Protein AF-A0A9P6RWP2-F1 (afdb_monomer_lite)

Secondary structure (DSSP, 8-state):
---PPTT---EEEE--SS--EE-HHHHHHHTGGGTTT--EEEE-SEE-HHHHHHHHHH-TT--EEEEEEEE--TTTTS--S-TT--EEEEEEEE-PPPPPSSSS---HHHHHHHHHHHHHHHHHHHHT-TT--EEEEEEEE-

Sequence (142 aa):
METLPENQVRTITYYSDSDCYLDEVLAGRTLLRHSRTLRRISLGFTVSSATQRMILGSYEVLKEYSSRSPINLNDAASPWASSKMTTLDLKVSISLSAPPTLATQYIPSADKSLIFSQLEIFYRQIGRQANMLRLYLFVHQE

Radius of gyration: 16.86 Å; chains: 1; bounding box: 53×29×46 Å

Foldseek 3Di:
DPQDDFQPDQEDADADPDQDEDDQVNCCVRPLSNLARHAEYAENHHYDLVNLQCSAQRRQNHAYYADPYAHELLPLPGQRHHLNHAEDHHEHEQEQDDPPPDDDDDDVVPSVVVVVVSVVSNCVRVVVNPRHNYDHYHYDYD

Structure (mmCIF, N/CA/C/O backbone):
data_AF-A0A9P6RWP2-F1
#
_entry.id   AF-A0A9P6RWP2-F1
#
loop_
_atom_site.group_PDB
_atom_site.id
_atom_site.type_symbol
_atom_site.label_atom_id
_atom_site.label_alt_id
_atom_site.label_comp_id
_atom_site.label_asym_id
_atom_site.label_entity_id
_atom_site.label_seq_id
_atom_site.pdbx_PDB_ins_code
_atom_site.Cartn_x
_atom_site.Cartn_y
_atom_site.Cartn_z
_atom_site.occupancy
_atom_site.B_iso_or_equiv
_atom_site.auth_seq_id
_atom_site.auth_comp_id
_atom_site.auth_asym_id
_atom_site.auth_atom_id
_atom_site.pdbx_PDB_model_num
ATOM 1 N N . MET A 1 1 ? -24.466 -4.078 -4.991 1.00 43.03 1 MET A N 1
ATOM 2 C CA . MET A 1 1 ? -23.605 -3.825 -3.818 1.00 43.03 1 MET A CA 1
ATOM 3 C C . MET A 1 1 ? -24.202 -2.649 -3.070 1.00 43.03 1 MET A C 1
ATOM 5 O O . MET A 1 1 ? -24.142 -1.543 -3.591 1.00 43.03 1 MET A O 1
ATOM 9 N N . GLU A 1 2 ? -24.840 -2.877 -1.921 1.00 44.16 2 GLU A N 1
ATOM 10 C CA . GLU A 1 2 ? -25.213 -1.768 -1.036 1.00 44.16 2 GLU A CA 1
ATOM 11 C C . GLU A 1 2 ? -23.937 -1.044 -0.605 1.00 44.16 2 GLU A C 1
ATOM 13 O O . GLU A 1 2 ? -22.977 -1.652 -0.126 1.00 44.16 2 GLU A O 1
ATOM 18 N N . THR A 1 3 ? -23.885 0.260 -0.854 1.00 60.19 3 THR A N 1
ATOM 19 C CA . THR A 1 3 ? -22.756 1.100 -0.473 1.00 60.19 3 THR A CA 1
ATOM 20 C C . THR A 1 3 ? -22.684 1.178 1.043 1.00 60.19 3 THR A C 1
ATOM 22 O O . THR A 1 3 ? -23.528 1.816 1.666 1.00 60.19 3 THR A O 1
ATOM 25 N N . LEU A 1 4 ? -21.651 0.566 1.630 1.00 63.81 4 LEU A N 1
ATOM 26 C CA . LEU A 1 4 ? -21.370 0.673 3.063 1.00 63.81 4 LEU A CA 1
ATOM 27 C C . LEU A 1 4 ? -21.358 2.149 3.507 1.00 63.81 4 LEU A C 1
ATOM 29 O O . LEU A 1 4 ? -20.864 2.987 2.739 1.00 63.81 4 LEU A O 1
ATOM 33 N N . PRO A 1 5 ? -21.844 2.471 4.719 1.00 73.31 5 PRO A N 1
ATOM 34 C CA . PRO A 1 5 ? -21.805 3.828 5.250 1.00 73.31 5 PRO A CA 1
ATOM 35 C C . PRO A 1 5 ? -20.375 4.372 5.290 1.00 73.31 5 PRO A C 1
ATOM 37 O O . PRO A 1 5 ? -19.424 3.643 5.595 1.00 73.31 5 PRO A O 1
ATOM 40 N N . GLU A 1 6 ? -20.215 5.658 4.981 1.00 81.00 6 GLU A N 1
ATOM 41 C CA . 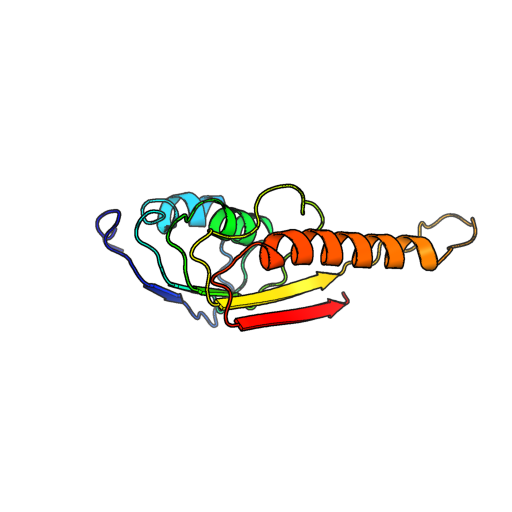GLU A 1 6 ? -18.912 6.326 4.987 1.00 81.00 6 GLU A CA 1
ATOM 42 C C . GLU A 1 6 ? -18.193 6.163 6.327 1.00 81.00 6 GLU A C 1
ATOM 44 O O . GLU A 1 6 ? -18.810 6.064 7.386 1.00 81.00 6 GLU A O 1
ATOM 49 N N . ASN A 1 7 ? -16.860 6.137 6.280 1.00 80.56 7 ASN A N 1
ATOM 50 C CA . ASN A 1 7 ? -16.017 6.071 7.476 1.00 80.56 7 ASN A CA 1
ATOM 51 C C . ASN A 1 7 ? -16.309 4.921 8.473 1.00 80.56 7 ASN A C 1
ATOM 53 O O . ASN A 1 7 ? -15.930 4.997 9.638 1.00 80.56 7 ASN A O 1
ATOM 57 N N . GLN A 1 8 ? -16.959 3.832 8.056 1.00 81.56 8 GLN A N 1
ATOM 58 C CA . GLN A 1 8 ? -17.101 2.648 8.918 1.00 81.56 8 GLN A CA 1
ATOM 59 C C . GLN A 1 8 ? -16.079 1.552 8.618 1.00 81.56 8 GLN A C 1
ATOM 61 O O . GLN A 1 8 ? -15.786 0.710 9.470 1.00 81.56 8 GLN A O 1
ATOM 66 N N . VAL A 1 9 ? -15.486 1.580 7.426 1.00 83.50 9 VAL A N 1
ATOM 67 C CA . VAL A 1 9 ? -14.535 0.561 6.994 1.00 83.50 9 VAL A CA 1
ATOM 68 C C . VAL A 1 9 ? -13.159 0.850 7.584 1.00 83.50 9 VAL A C 1
ATOM 70 O O . VAL A 1 9 ? -12.539 1.871 7.303 1.00 83.50 9 VAL A O 1
ATOM 73 N N . ARG A 1 10 ? -12.664 -0.079 8.407 1.00 87.25 10 ARG A N 1
ATOM 74 C CA . ARG A 1 10 ? -11.331 0.011 9.031 1.00 87.25 10 ARG A CA 1
ATOM 75 C C . ARG A 1 10 ? -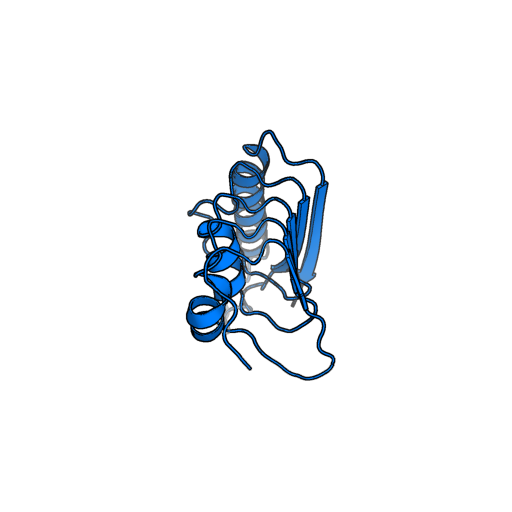10.282 -0.856 8.354 1.00 87.25 10 ARG A C 1
ATOM 77 O O . ARG A 1 10 ? -9.090 -0.559 8.449 1.00 87.25 10 ARG A O 1
ATOM 84 N N . THR A 1 11 ? -10.721 -1.914 7.687 1.00 89.69 11 THR A N 1
ATOM 85 C CA . THR A 1 11 ? -9.852 -2.898 7.056 1.00 89.69 11 THR A CA 1
ATOM 86 C C . THR A 1 11 ? -10.431 -3.284 5.713 1.00 89.69 11 THR A C 1
ATOM 88 O O . THR A 1 11 ? -11.615 -3.598 5.624 1.00 89.69 11 THR A O 1
ATOM 91 N N . ILE A 1 12 ? -9.583 -3.268 4.691 1.00 88.12 12 ILE A N 1
ATOM 92 C CA . ILE A 1 12 ? -9.883 -3.831 3.381 1.00 88.12 12 ILE A CA 1
ATOM 93 C C . ILE A 1 12 ? -8.810 -4.852 3.066 1.00 88.12 12 ILE A C 1
ATOM 95 O O . ILE A 1 12 ? -7.615 -4.562 3.090 1.00 88.12 12 ILE A O 1
ATOM 99 N N . THR A 1 13 ? -9.269 -6.051 2.763 1.00 87.31 13 THR A N 1
ATOM 100 C CA . THR A 1 13 ? -8.442 -7.141 2.282 1.00 87.31 13 THR A CA 1
ATOM 101 C C . THR A 1 13 ? -9.173 -7.702 1.085 1.00 87.31 13 THR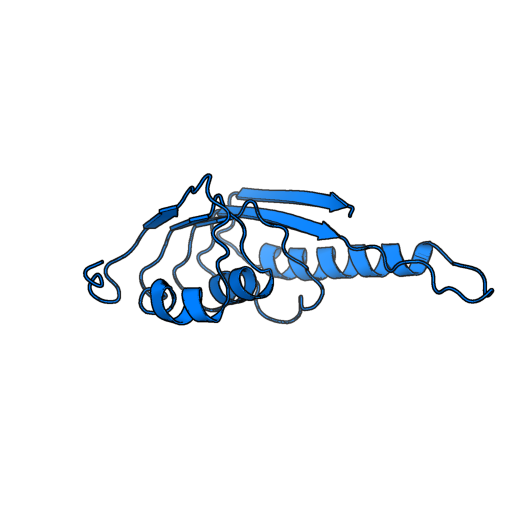 A C 1
ATOM 103 O O . THR A 1 13 ? -10.282 -8.213 1.231 1.00 87.31 13 THR A O 1
ATOM 106 N N . TYR A 1 14 ? -8.600 -7.529 -0.098 1.00 81.38 14 TYR A N 1
ATOM 107 C CA . TYR A 1 14 ? -9.240 -7.962 -1.328 1.00 81.38 14 TYR A CA 1
ATOM 108 C C . TYR A 1 14 ? -8.248 -8.741 -2.178 1.00 81.38 14 TYR A C 1
ATOM 110 O O . TYR A 1 14 ? -7.202 -8.225 -2.579 1.00 81.38 14 TYR A O 1
ATOM 118 N N . TYR A 1 15 ? -8.611 -9.990 -2.442 1.00 78.25 15 TYR A N 1
ATOM 119 C CA . TYR A 1 15 ? -7.912 -10.912 -3.320 1.00 78.25 15 TYR A CA 1
ATOM 120 C C . TYR A 1 15 ? -8.901 -11.302 -4.414 1.00 78.25 15 TYR A C 1
ATOM 122 O O . TYR A 1 15 ? -10.027 -11.692 -4.115 1.00 78.25 15 TYR A O 1
ATOM 130 N N . SER A 1 16 ? -8.500 -11.137 -5.668 1.00 71.94 16 SER A N 1
ATOM 131 C CA . SER A 1 16 ? -9.285 -11.538 -6.829 1.00 71.94 16 SER A CA 1
ATOM 132 C C . SER A 1 16 ? -8.353 -12.266 -7.774 1.00 71.94 16 SER A C 1
ATOM 134 O O . SER A 1 16 ? -7.311 -11.718 -8.126 1.00 71.94 16 SER A O 1
ATOM 136 N N . ASP A 1 17 ? -8.757 -13.464 -8.182 1.00 66.12 17 ASP A N 1
ATOM 137 C CA . ASP A 1 17 ? -8.083 -14.232 -9.233 1.00 66.12 17 ASP A CA 1
ATOM 138 C C . ASP A 1 17 ? -8.513 -13.771 -10.637 1.00 66.12 17 ASP A C 1
ATOM 140 O O . ASP A 1 17 ? -7.890 -14.112 -11.635 1.00 66.12 17 ASP A O 1
ATOM 144 N N . SER A 1 18 ? -9.578 -12.970 -10.718 1.00 67.06 18 SER A N 1
ATOM 145 C CA . SER A 1 18 ? -10.001 -12.255 -11.923 1.00 67.06 18 SER A CA 1
ATOM 146 C C . SER A 1 18 ? -9.137 -11.011 -12.165 1.00 67.06 18 SER A C 1
ATOM 148 O O . SER A 1 18 ? -8.775 -10.338 -11.193 1.00 67.06 18 SER A O 1
ATOM 150 N N . ASP A 1 19 ? -8.902 -10.671 -13.444 1.00 65.25 19 ASP A N 1
ATOM 151 C CA . ASP A 1 19 ? -8.216 -9.460 -13.949 1.00 65.25 19 ASP A CA 1
ATOM 152 C C . ASP A 1 19 ? -8.989 -8.162 -13.630 1.00 65.25 19 ASP A C 1
ATOM 154 O O . ASP A 1 19 ? -9.315 -7.340 -14.487 1.00 65.25 19 ASP A O 1
ATOM 158 N N . CYS A 1 20 ? -9.342 -7.963 -12.366 1.00 69.69 20 CYS A N 1
ATOM 159 C CA . CYS A 1 20 ? -9.864 -6.703 -11.883 1.00 69.69 20 CYS A CA 1
ATOM 160 C C . CYS A 1 20 ? -8.695 -5.729 -11.749 1.00 69.69 20 CYS A C 1
ATOM 162 O O . CYS A 1 20 ? -7.718 -6.011 -11.059 1.00 69.69 20 CYS A O 1
ATOM 164 N N . TYR A 1 21 ? -8.812 -4.574 -12.396 1.00 80.81 21 TYR A N 1
ATOM 165 C CA . TYR A 1 21 ? -7.862 -3.476 -12.286 1.00 80.81 21 TYR A CA 1
ATOM 166 C C . TYR A 1 21 ? -8.477 -2.363 -11.439 1.00 80.81 21 TYR A C 1
ATOM 168 O O . TYR A 1 21 ? -9.565 -1.878 -11.752 1.00 80.81 21 TYR A O 1
ATOM 176 N N . LEU A 1 22 ? -7.800 -1.961 -10.361 1.00 81.75 22 LEU A N 1
ATOM 177 C CA . LEU A 1 22 ? -8.198 -0.779 -9.595 1.00 81.75 22 LEU A CA 1
ATOM 178 C C . LEU A 1 22 ? -7.407 0.430 -10.087 1.00 81.75 22 LEU A C 1
ATOM 180 O O . LEU A 1 22 ? -6.193 0.535 -9.877 1.00 81.75 22 LEU A O 1
ATOM 184 N N . ASP A 1 23 ? -8.137 1.337 -10.726 1.00 81.88 23 ASP A N 1
ATOM 185 C CA . ASP A 1 23 ? -7.663 2.660 -11.094 1.00 81.88 23 ASP A CA 1
ATOM 186 C C . ASP A 1 23 ? -8.014 3.712 -10.028 1.00 81.88 23 ASP A C 1
ATOM 188 O O . ASP A 1 23 ? -8.721 3.456 -9.046 1.00 81.88 23 ASP A O 1
ATOM 192 N N . GLU A 1 24 ? -7.492 4.920 -10.231 1.00 80.06 24 GLU A N 1
ATOM 193 C CA . GLU A 1 24 ? -7.627 6.026 -9.288 1.00 80.06 24 GLU A CA 1
ATOM 194 C C . GLU A 1 24 ? -9.082 6.499 -9.178 1.00 80.06 24 GLU A C 1
ATOM 196 O O . GLU A 1 24 ? -9.538 6.876 -8.099 1.00 80.06 24 GLU A O 1
ATOM 201 N N . VAL A 1 25 ? -9.847 6.415 -10.271 1.00 83.31 25 VAL A N 1
ATOM 202 C CA . VAL A 1 25 ? -11.251 6.839 -10.321 1.00 83.31 25 VAL A CA 1
ATOM 203 C C . VAL A 1 25 ? -12.121 5.901 -9.486 1.00 83.31 25 VAL A C 1
ATOM 205 O O . VAL A 1 25 ? -12.917 6.354 -8.658 1.00 83.31 25 VAL A O 1
ATOM 208 N N . LEU A 1 26 ? -11.966 4.590 -9.668 1.00 80.44 26 LEU A N 1
ATOM 209 C CA . LEU A 1 26 ? -12.661 3.554 -8.910 1.00 80.44 26 LEU A CA 1
ATOM 210 C C . LEU A 1 26 ? -12.268 3.608 -7.437 1.00 80.44 26 LEU A C 1
ATOM 212 O O . LEU A 1 26 ? -13.147 3.605 -6.568 1.00 80.44 26 LEU A O 1
ATOM 216 N N . ALA A 1 27 ? -10.972 3.720 -7.145 1.00 82.00 27 ALA A N 1
ATOM 217 C CA . ALA A 1 27 ? -10.479 3.866 -5.781 1.00 82.00 27 ALA A CA 1
ATOM 218 C C . ALA A 1 27 ? -11.001 5.151 -5.127 1.00 82.00 27 ALA A C 1
ATOM 220 O O . ALA A 1 27 ? -11.393 5.137 -3.960 1.00 82.00 27 ALA A O 1
ATOM 221 N N . GLY A 1 28 ? -11.082 6.250 -5.873 1.00 81.31 28 GLY A N 1
ATOM 222 C CA . GLY A 1 28 ? -11.597 7.512 -5.362 1.00 81.31 28 GLY A CA 1
ATOM 223 C C . GLY A 1 28 ? -13.088 7.483 -5.055 1.00 81.31 28 GLY A C 1
ATOM 224 O O . GLY A 1 28 ? -13.527 7.994 -4.027 1.00 81.31 28 GLY A O 1
ATOM 225 N N . ARG A 1 29 ? -13.881 6.798 -5.877 1.00 80.81 29 ARG A N 1
ATOM 226 C CA . ARG A 1 29 ? -15.319 6.631 -5.617 1.00 80.81 29 ARG A CA 1
ATOM 227 C C . ARG A 1 29 ? -15.610 5.716 -4.428 1.00 80.81 29 ARG A C 1
ATOM 229 O O . ARG A 1 29 ? -16.631 5.886 -3.767 1.00 80.81 29 ARG A O 1
ATOM 236 N N . THR A 1 30 ? -14.747 4.737 -4.164 1.00 79.06 30 THR A N 1
ATOM 237 C CA . THR A 1 30 ? -15.048 3.650 -3.217 1.00 79.06 30 THR A CA 1
ATOM 238 C C . THR A 1 30 ? -14.272 3.739 -1.908 1.00 79.06 30 THR A C 1
ATOM 240 O O . THR A 1 30 ? -14.862 3.580 -0.838 1.00 79.06 30 THR A O 1
ATOM 243 N N . LEU A 1 31 ? -12.969 4.011 -1.969 1.00 82.31 31 LEU A N 1
ATOM 244 C CA . LEU A 1 31 ? -12.050 3.926 -0.835 1.00 82.31 31 LEU A CA 1
ATOM 245 C C . LEU A 1 31 ? -11.837 5.283 -0.149 1.00 82.31 31 LEU A C 1
ATOM 247 O O . LEU A 1 31 ? -11.785 5.346 1.081 1.00 82.31 31 LEU A O 1
ATOM 251 N N . LEU A 1 32 ? -11.769 6.377 -0.918 1.00 84.12 32 LEU A N 1
ATOM 252 C CA . LEU A 1 32 ? -11.428 7.718 -0.405 1.00 84.12 32 LEU A CA 1
ATOM 253 C C . LEU A 1 32 ? -12.416 8.218 0.664 1.00 84.12 32 LEU A C 1
ATOM 255 O O . LEU A 1 32 ? -12.008 8.842 1.644 1.00 84.12 32 LEU A O 1
ATOM 259 N N . ARG A 1 33 ? -13.698 7.853 0.556 1.00 86.31 33 ARG A N 1
ATOM 260 C CA . ARG A 1 33 ? -14.749 8.142 1.557 1.00 86.31 33 ARG A CA 1
ATOM 261 C C . ARG A 1 33 ? -14.552 7.449 2.917 1.00 86.31 33 ARG A C 1
ATOM 263 O O . ARG A 1 33 ? -15.293 7.702 3.864 1.00 86.31 33 ARG A O 1
ATOM 270 N N . HIS A 1 34 ? -13.582 6.542 3.014 1.00 86.62 34 HIS A N 1
ATOM 271 C CA . HIS A 1 34 ? -13.198 5.853 4.247 1.00 86.62 34 HIS A CA 1
ATOM 272 C C . HIS A 1 34 ? -11.776 6.218 4.707 1.00 86.62 34 HIS A C 1
ATOM 274 O O . HIS A 1 34 ? -11.287 5.646 5.685 1.00 86.62 34 HIS A O 1
ATOM 280 N N . SER A 1 35 ? -11.119 7.180 4.047 1.00 85.06 35 SER A N 1
ATOM 281 C CA . SER A 1 35 ? -9.729 7.611 4.290 1.00 85.06 35 SER A CA 1
ATOM 282 C C . SER A 1 35 ? -9.414 7.958 5.749 1.00 85.06 35 SER A C 1
ATOM 284 O O . SER A 1 35 ? -8.306 7.710 6.224 1.00 85.06 35 SER A O 1
ATOM 286 N N . ARG A 1 36 ? -10.402 8.461 6.501 1.00 87.25 36 ARG A N 1
ATOM 287 C CA . ARG A 1 36 ? -10.260 8.823 7.925 1.00 87.25 36 ARG A CA 1
ATOM 288 C C . ARG A 1 36 ? -10.358 7.646 8.889 1.00 87.25 36 ARG A C 1
ATOM 290 O O . ARG A 1 36 ? -10.122 7.810 10.085 1.00 87.25 36 ARG A O 1
ATOM 297 N N . THR A 1 37 ? -10.729 6.468 8.400 1.00 89.44 37 THR A N 1
ATOM 298 C CA . THR A 1 37 ? -10.999 5.292 9.245 1.00 89.44 37 THR A CA 1
ATOM 299 C C . THR A 1 37 ? -10.288 4.032 8.800 1.00 89.44 37 THR A C 1
ATOM 301 O O . THR A 1 37 ? -10.059 3.154 9.635 1.00 89.44 37 THR A O 1
ATOM 304 N N . LEU A 1 38 ? -9.873 3.972 7.536 1.00 89.62 38 LEU A N 1
ATOM 305 C CA . LEU A 1 38 ? -9.102 2.876 6.980 1.00 89.62 38 LEU A CA 1
ATOM 306 C C . LEU A 1 38 ? -7.704 2.824 7.592 1.00 89.62 38 LEU A C 1
ATOM 308 O O . LEU A 1 38 ? -6.869 3.698 7.383 1.00 89.62 38 LEU A O 1
ATOM 312 N N . ARG A 1 39 ? -7.466 1.764 8.366 1.00 92.38 39 ARG A N 1
ATOM 313 C CA . ARG A 1 39 ? -6.210 1.503 9.079 1.00 92.38 39 ARG A CA 1
ATOM 314 C C . ARG A 1 39 ? -5.371 0.427 8.407 1.00 92.38 39 ARG A C 1
ATOM 316 O O . ARG A 1 39 ? -4.158 0.440 8.582 1.00 92.38 39 ARG A O 1
ATOM 323 N N . ARG A 1 40 ? -5.997 -0.494 7.674 1.00 92.69 40 ARG A N 1
ATOM 324 C CA . ARG A 1 40 ? -5.318 -1.597 6.985 1.00 92.69 40 ARG A CA 1
ATOM 325 C C . ARG A 1 40 ? -5.881 -1.779 5.584 1.00 92.69 40 ARG A C 1
ATOM 327 O O . ARG A 1 40 ? -7.097 -1.907 5.434 1.00 92.69 40 ARG A O 1
ATOM 334 N N . ILE A 1 41 ? -5.001 -1.837 4.594 1.00 91.44 41 ILE A N 1
ATOM 335 C CA . ILE A 1 41 ? -5.336 -2.134 3.201 1.00 91.44 41 ILE A CA 1
ATOM 336 C C . ILE A 1 41 ? -4.383 -3.223 2.699 1.00 91.44 41 ILE A C 1
ATOM 338 O O . ILE A 1 41 ? -3.168 -3.073 2.788 1.00 91.44 41 ILE A O 1
ATOM 342 N N . SER A 1 42 ? -4.930 -4.319 2.178 1.00 91.81 42 SER A N 1
ATOM 343 C CA . SER A 1 42 ? -4.170 -5.360 1.482 1.00 91.81 42 SER A CA 1
ATOM 344 C C . SER A 1 42 ? -4.843 -5.682 0.151 1.00 91.81 42 SER A C 1
ATOM 346 O O . SER A 1 42 ? -6.012 -6.081 0.125 1.00 91.81 42 SER A O 1
ATOM 348 N N . LEU A 1 43 ? -4.115 -5.461 -0.944 1.00 88.94 43 LEU A N 1
ATOM 349 C CA . LEU A 1 43 ? -4.601 -5.602 -2.315 1.00 88.94 43 LEU A CA 1
ATOM 350 C C . LEU A 1 43 ? -3.802 -6.698 -3.029 1.00 88.94 43 LEU A C 1
ATOM 352 O O . LEU A 1 43 ? -2.602 -6.570 -3.281 1.00 88.94 43 LEU A O 1
ATOM 356 N N . GLY A 1 44 ? -4.482 -7.799 -3.337 1.00 84.50 44 GLY A N 1
ATOM 357 C CA . GLY A 1 44 ? -3.902 -8.982 -3.972 1.00 84.50 44 GLY A CA 1
ATOM 358 C C . GLY A 1 44 ? -3.980 -9.023 -5.496 1.00 84.50 44 GLY A C 1
ATOM 359 O O . GLY A 1 44 ? -3.621 -10.043 -6.069 1.00 84.50 44 GLY A O 1
ATOM 360 N N . PHE A 1 45 ? -4.460 -7.960 -6.130 1.00 83.25 45 PHE A N 1
ATOM 361 C CA . PHE A 1 45 ? -4.765 -7.880 -7.560 1.00 83.25 45 PHE A CA 1
ATOM 362 C C . PHE A 1 45 ? -4.062 -6.665 -8.195 1.00 83.25 45 PHE A C 1
ATOM 364 O O . PHE A 1 45 ? -3.312 -5.956 -7.513 1.00 83.25 45 PHE A O 1
ATOM 371 N N . THR A 1 46 ? -4.281 -6.426 -9.491 1.00 85.88 46 THR A N 1
ATOM 372 C CA . THR A 1 46 ? -3.593 -5.363 -10.238 1.00 85.88 46 THR A CA 1
ATOM 373 C C . THR A 1 46 ? -4.091 -3.964 -9.850 1.00 85.88 46 THR A C 1
ATOM 375 O O . THR A 1 46 ? -5.267 -3.630 -10.002 1.00 85.88 46 THR A O 1
ATOM 378 N N . VAL A 1 47 ? -3.182 -3.118 -9.364 1.00 86.62 47 VAL A N 1
ATOM 379 C CA . VAL A 1 47 ? -3.442 -1.754 -8.885 1.00 86.62 47 VAL A CA 1
ATOM 380 C C . VAL A 1 47 ? -2.454 -0.800 -9.537 1.00 86.62 47 VAL A C 1
ATOM 382 O O . VAL A 1 47 ? -1.239 -1.012 -9.484 1.00 86.62 47 VAL A O 1
ATOM 385 N N . SER A 1 48 ? -2.966 0.285 -10.112 1.00 86.94 48 SER A N 1
ATOM 386 C CA . SER A 1 48 ? -2.121 1.280 -10.771 1.00 86.94 48 SER A CA 1
ATOM 387 C C . SER A 1 48 ? -1.183 1.982 -9.784 1.00 86.94 48 SER A C 1
ATOM 389 O O . SER A 1 48 ? -1.578 2.298 -8.662 1.00 86.94 48 SER A O 1
ATOM 391 N N . SER A 1 49 ? 0.043 2.306 -10.211 1.00 84.62 49 SER A N 1
ATOM 392 C CA . SER A 1 49 ? 0.998 3.075 -9.391 1.00 84.62 49 SER A CA 1
ATOM 393 C C . SER A 1 49 ? 0.393 4.393 -8.869 1.00 84.62 49 SER A C 1
ATOM 395 O O . SER A 1 49 ? 0.604 4.767 -7.717 1.00 84.62 49 SER A O 1
ATOM 397 N N . ALA A 1 50 ? -0.422 5.082 -9.680 1.00 83.69 50 ALA A N 1
ATOM 398 C CA . ALA A 1 50 ? -1.139 6.294 -9.268 1.00 83.69 50 ALA A CA 1
ATOM 399 C C . ALA A 1 50 ? -2.121 6.032 -8.112 1.00 83.69 50 ALA A C 1
ATOM 401 O O . ALA A 1 50 ? -2.110 6.750 -7.116 1.00 83.69 50 ALA A O 1
ATOM 402 N N . THR A 1 51 ? -2.893 4.947 -8.185 1.00 87.00 51 THR A N 1
ATOM 403 C CA . THR A 1 51 ? -3.835 4.556 -7.128 1.00 87.00 51 THR A CA 1
ATOM 404 C C . THR A 1 51 ? -3.123 4.233 -5.824 1.00 87.00 51 THR A C 1
ATOM 406 O O . THR A 1 51 ? -3.551 4.671 -4.756 1.00 87.00 51 THR A O 1
ATOM 409 N N . GLN A 1 52 ? -2.016 3.489 -5.897 1.00 88.44 52 GLN A N 1
ATOM 410 C CA . GLN A 1 52 ? -1.225 3.160 -4.712 1.00 88.44 52 GLN A CA 1
ATOM 411 C C . GLN A 1 52 ? -0.707 4.435 -4.034 1.00 88.44 52 GLN A C 1
ATOM 413 O O . GLN A 1 52 ? -0.832 4.582 -2.819 1.00 88.44 52 GLN A O 1
ATOM 418 N N . ARG A 1 53 ? -0.214 5.400 -4.823 1.00 83.38 53 ARG A N 1
ATOM 419 C CA . ARG A 1 53 ? 0.210 6.717 -4.322 1.00 83.38 53 ARG A CA 1
ATOM 420 C C . ARG A 1 53 ? -0.942 7.500 -3.696 1.00 83.38 53 ARG A C 1
ATOM 422 O O . ARG A 1 53 ? -0.782 8.028 -2.599 1.00 83.38 53 ARG A O 1
ATOM 429 N N . MET A 1 54 ? -2.109 7.528 -4.338 1.00 85.75 54 MET A N 1
ATOM 430 C CA . MET A 1 54 ? -3.304 8.178 -3.793 1.00 85.75 54 MET A CA 1
ATOM 431 C C . MET A 1 54 ? -3.680 7.590 -2.424 1.00 85.75 54 MET A C 1
ATOM 433 O O . MET A 1 54 ? -3.957 8.341 -1.487 1.00 85.75 54 MET A O 1
ATOM 437 N N . ILE A 1 55 ? -3.654 6.260 -2.281 1.00 87.12 55 ILE A N 1
ATOM 438 C CA . ILE A 1 55 ? -3.939 5.577 -1.010 1.00 87.12 55 ILE A CA 1
ATOM 439 C C . ILE A 1 55 ? -2.909 5.956 0.055 1.00 87.12 55 ILE A C 1
ATOM 441 O O . ILE A 1 55 ? -3.261 6.324 1.174 1.00 87.12 55 ILE A O 1
ATOM 445 N N . LEU A 1 56 ? -1.629 5.894 -0.289 1.00 85.94 56 LEU A N 1
ATOM 446 C CA . LEU A 1 56 ? -0.550 6.189 0.644 1.00 85.94 56 LEU A CA 1
ATOM 447 C C . LEU A 1 56 ? -0.531 7.658 1.103 1.00 85.94 56 LEU A C 1
ATOM 449 O O . LEU A 1 56 ? -0.203 7.928 2.261 1.00 85.94 56 LEU A O 1
ATOM 453 N N . GLY A 1 57 ? -0.920 8.588 0.226 1.00 81.56 57 GLY A N 1
ATOM 454 C CA . GLY A 1 57 ? -0.947 10.025 0.503 1.00 81.56 57 GLY A CA 1
ATOM 455 C C . GLY A 1 57 ? -2.219 10.526 1.194 1.00 81.56 57 GLY A C 1
ATOM 456 O O . GLY A 1 57 ? -2.155 11.480 1.963 1.00 81.56 57 GLY A O 1
ATOM 457 N N . SER A 1 58 ? -3.375 9.895 0.959 1.00 82.19 58 SER A N 1
ATOM 458 C CA . SER A 1 58 ? -4.673 10.454 1.395 1.00 82.19 58 SER A CA 1
ATOM 459 C C . SER A 1 58 ? -5.199 9.890 2.722 1.00 82.19 58 SER A C 1
ATOM 461 O O . SER A 1 58 ? -6.213 10.361 3.232 1.00 82.19 58 SER A O 1
ATOM 463 N N . TYR A 1 59 ? -4.574 8.848 3.278 1.00 83.62 59 TYR A N 1
ATOM 464 C CA . TYR A 1 59 ? -5.165 8.043 4.352 1.00 83.62 59 TYR A CA 1
ATOM 465 C C . TYR A 1 59 ? -4.399 8.272 5.651 1.00 83.62 59 TYR A C 1
ATOM 467 O O . TYR A 1 59 ? -3.577 7.462 6.071 1.00 83.62 59 TYR A O 1
ATOM 475 N N . GLU A 1 60 ? -4.681 9.393 6.313 1.00 81.81 60 GLU A N 1
ATOM 476 C CA . GLU A 1 60 ? -3.938 9.877 7.486 1.00 81.81 60 GLU A CA 1
ATOM 477 C C . GLU A 1 60 ? -3.884 8.892 8.663 1.00 81.81 60 GLU A C 1
ATOM 479 O O . GLU A 1 60 ? -2.993 8.981 9.508 1.00 81.81 60 GLU A O 1
ATOM 484 N N . VAL A 1 61 ? -4.820 7.944 8.750 1.00 88.44 61 VAL A N 1
ATOM 485 C CA . VAL A 1 61 ? -4.855 6.932 9.819 1.00 88.44 61 VAL A CA 1
ATOM 486 C C . VAL A 1 61 ? -4.388 5.544 9.385 1.00 88.44 61 VAL A C 1
ATOM 488 O O . VAL A 1 61 ? -4.475 4.608 10.188 1.00 88.44 61 VAL A O 1
ATOM 491 N N . LEU A 1 62 ? -3.898 5.408 8.150 1.00 90.06 62 LEU A N 1
ATOM 492 C CA . LEU A 1 62 ? -3.415 4.147 7.604 1.00 90.06 62 LEU A CA 1
ATOM 493 C C . LEU A 1 62 ? -2.176 3.683 8.372 1.00 90.06 62 LEU A C 1
ATOM 495 O O . LEU A 1 62 ? -1.194 4.410 8.508 1.00 90.06 62 LEU A O 1
ATOM 499 N N . LYS A 1 63 ? -2.253 2.465 8.903 1.00 91.81 63 LYS A N 1
ATOM 500 C CA . LYS A 1 63 ? -1.187 1.820 9.673 1.00 91.81 63 LYS A CA 1
ATOM 501 C C . LYS A 1 63 ? -0.487 0.727 8.888 1.00 91.81 63 LYS A C 1
ATOM 503 O O . LYS A 1 63 ? 0.672 0.432 9.170 1.00 91.81 63 LYS A O 1
ATOM 508 N N . GLU A 1 64 ? -1.209 0.081 7.982 1.00 92.44 64 GLU A N 1
ATOM 509 C CA . GLU A 1 64 ? -0.733 -1.090 7.264 1.00 92.44 64 GLU A CA 1
ATOM 510 C C . GLU A 1 64 ? -1.189 -1.027 5.806 1.00 92.44 64 GLU A C 1
ATOM 512 O O . GLU A 1 64 ? -2.389 -0.926 5.531 1.00 92.44 64 GLU A O 1
ATOM 517 N N . TYR A 1 65 ? -0.234 -1.109 4.885 1.00 91.19 65 TYR A N 1
ATOM 518 C CA . TYR A 1 65 ? -0.492 -1.187 3.451 1.00 91.19 65 TYR A CA 1
ATOM 519 C C . TYR A 1 65 ? 0.318 -2.323 2.827 1.00 91.19 65 TYR A C 1
ATOM 521 O O . TYR A 1 65 ? 1.522 -2.419 3.057 1.00 91.19 65 TYR A O 1
ATOM 529 N N . SER A 1 66 ? -0.345 -3.164 2.035 1.00 91.44 66 SER A N 1
ATOM 530 C CA . SER A 1 66 ? 0.285 -4.215 1.234 1.00 91.44 66 SER A CA 1
ATOM 531 C C . SER A 1 66 ? -0.330 -4.249 -0.161 1.00 91.44 66 SER A C 1
ATOM 533 O O . SER A 1 66 ? -1.557 -4.259 -0.310 1.00 91.44 66 SER A O 1
ATOM 535 N N . SER A 1 67 ? 0.519 -4.269 -1.183 1.00 88.56 67 SER A N 1
ATOM 536 C CA . SER A 1 67 ? 0.116 -4.401 -2.581 1.00 88.56 67 SER A CA 1
ATOM 537 C C . SER A 1 67 ? 1.080 -5.312 -3.322 1.00 88.56 67 SER A C 1
ATOM 539 O O . SER A 1 67 ? 2.297 -5.140 -3.255 1.00 88.56 67 SER A O 1
ATOM 541 N N . ARG A 1 68 ? 0.528 -6.257 -4.088 1.00 85.25 68 ARG A N 1
ATOM 542 C CA . ARG A 1 68 ? 1.318 -7.117 -4.985 1.00 85.25 68 ARG A CA 1
ATOM 543 C C . ARG A 1 68 ? 1.718 -6.423 -6.287 1.00 85.25 68 ARG A C 1
ATOM 545 O O . ARG A 1 68 ? 2.587 -6.920 -7.004 1.00 85.25 68 ARG A O 1
ATOM 552 N N . SER A 1 69 ? 1.080 -5.299 -6.600 1.00 87.44 69 SER A N 1
ATOM 553 C CA . SER A 1 69 ? 1.299 -4.577 -7.848 1.00 87.44 69 SER A CA 1
ATOM 554 C C . SER A 1 69 ? 2.528 -3.683 -7.774 1.00 87.44 69 SER A C 1
ATOM 556 O O . SER A 1 69 ? 2.703 -2.997 -6.763 1.00 87.44 69 SER A O 1
ATOM 558 N N . PRO A 1 70 ? 3.350 -3.633 -8.836 1.00 86.31 70 PRO A N 1
ATOM 559 C CA . PRO A 1 70 ? 4.494 -2.742 -8.870 1.00 86.31 70 PRO A CA 1
ATOM 560 C C . PRO A 1 70 ? 4.069 -1.274 -8.738 1.00 86.31 70 PRO A C 1
ATOM 562 O O . PRO A 1 70 ? 3.145 -0.812 -9.408 1.00 86.31 70 PRO A O 1
ATOM 565 N N . ILE A 1 71 ? 4.770 -0.534 -7.885 1.00 84.19 71 ILE A N 1
ATOM 566 C CA . ILE A 1 71 ? 4.700 0.921 -7.778 1.00 84.19 71 ILE A CA 1
ATOM 567 C C . ILE A 1 71 ? 5.959 1.534 -8.392 1.00 84.19 71 ILE A C 1
ATOM 569 O O . ILE A 1 71 ? 7.056 0.991 -8.258 1.00 84.19 71 ILE A O 1
ATOM 573 N N . ASN A 1 72 ? 5.791 2.664 -9.071 1.00 81.25 72 ASN A N 1
ATOM 574 C CA . ASN A 1 72 ? 6.882 3.431 -9.665 1.00 81.25 72 ASN A CA 1
ATOM 575 C C . ASN A 1 72 ? 7.213 4.633 -8.759 1.00 81.25 72 ASN A C 1
ATOM 577 O O . ASN A 1 72 ? 6.304 5.362 -8.355 1.00 81.25 72 ASN A O 1
ATOM 581 N N . LEU A 1 73 ? 8.503 4.828 -8.455 1.00 76.75 73 LEU A N 1
ATOM 582 C CA . LEU A 1 73 ? 9.025 5.867 -7.555 1.00 76.75 73 LEU A CA 1
ATOM 583 C C . LEU A 1 73 ? 9.352 7.213 -8.232 1.00 76.75 73 LEU A C 1
ATOM 585 O O . LEU A 1 73 ? 9.843 8.118 -7.561 1.00 76.75 73 LEU A O 1
ATOM 589 N N . ASN A 1 74 ? 9.066 7.379 -9.527 1.00 68.94 74 ASN A N 1
ATOM 590 C CA . ASN A 1 74 ? 9.459 8.548 -10.329 1.00 68.94 74 ASN A CA 1
ATOM 591 C C . ASN A 1 74 ? 8.962 9.906 -9.781 1.00 68.94 74 ASN A C 1
ATOM 593 O O . ASN A 1 74 ? 9.575 10.922 -10.079 1.00 68.94 74 ASN A O 1
ATOM 597 N N . ASP A 1 75 ? 7.936 9.928 -8.921 1.00 60.50 75 ASP A N 1
ATOM 598 C CA . ASP A 1 75 ? 7.415 11.135 -8.251 1.00 60.50 75 ASP A CA 1
ATOM 599 C C . ASP A 1 75 ? 7.597 11.076 -6.727 1.00 60.50 75 ASP A C 1
ATOM 601 O O . ASP A 1 75 ? 6.672 11.326 -5.945 1.00 60.50 75 ASP A O 1
ATOM 605 N N . ALA A 1 76 ? 8.798 10.732 -6.264 1.00 56.66 76 ALA A N 1
ATOM 606 C CA . ALA A 1 76 ? 9.059 10.576 -4.838 1.00 56.66 76 ALA A CA 1
ATOM 607 C C . ALA A 1 76 ? 8.950 11.875 -3.994 1.00 56.66 76 ALA A C 1
ATOM 609 O O . ALA A 1 76 ? 9.227 11.864 -2.804 1.00 56.66 76 ALA A O 1
ATOM 610 N N . ALA A 1 77 ? 8.556 13.016 -4.566 1.00 53.00 77 ALA A N 1
ATOM 611 C CA . ALA A 1 77 ? 8.612 14.322 -3.904 1.00 53.00 77 ALA A CA 1
ATOM 612 C C . ALA A 1 77 ? 7.495 14.580 -2.865 1.00 53.00 77 ALA A C 1
ATOM 614 O O . ALA A 1 77 ? 7.718 15.323 -1.907 1.00 53.00 77 ALA A O 1
ATOM 615 N N . SER A 1 78 ? 6.311 13.975 -3.008 1.00 61.91 78 SER A N 1
ATOM 616 C CA . SER A 1 78 ? 5.195 14.112 -2.048 1.00 61.91 78 SER A CA 1
ATOM 617 C C . SER A 1 78 ? 5.302 13.098 -0.901 1.00 61.91 78 SER A C 1
ATOM 619 O O . SER A 1 78 ? 5.966 12.095 -1.088 1.00 61.91 78 SER A O 1
ATOM 621 N N . PRO A 1 79 ? 4.681 13.289 0.280 1.00 65.00 79 PRO A N 1
ATOM 622 C CA . PRO A 1 79 ? 4.764 12.321 1.382 1.00 65.00 79 PRO A CA 1
ATOM 623 C C . PRO A 1 79 ? 4.209 10.933 1.006 1.00 65.00 79 PRO A C 1
ATOM 625 O O . PRO A 1 79 ? 3.046 10.809 0.633 1.00 65.00 79 PRO A O 1
ATOM 628 N N . TRP A 1 80 ? 5.031 9.886 1.151 1.00 70.00 80 TRP A N 1
ATOM 629 C CA . TRP A 1 80 ? 4.720 8.509 0.714 1.00 70.00 80 TRP A CA 1
ATOM 630 C C . TRP A 1 80 ? 3.941 7.658 1.708 1.00 70.00 80 TRP A C 1
ATOM 632 O O . TRP A 1 80 ? 3.654 6.502 1.418 1.00 70.00 80 TRP A O 1
ATOM 642 N N . ALA A 1 81 ? 3.646 8.167 2.900 1.00 71.69 81 ALA A N 1
ATOM 643 C CA . ALA A 1 81 ? 2.913 7.407 3.899 1.00 71.69 81 ALA A CA 1
ATOM 644 C C . ALA A 1 81 ? 2.362 8.311 4.999 1.00 71.69 81 ALA A C 1
ATOM 646 O O . ALA A 1 81 ? 2.975 9.315 5.377 1.00 71.69 81 ALA A O 1
ATOM 647 N N . SER A 1 82 ? 1.245 7.880 5.582 1.00 77.88 82 SER A N 1
ATOM 648 C CA . SER A 1 82 ? 0.756 8.404 6.856 1.00 77.88 82 SER A CA 1
ATOM 649 C C . SER A 1 82 ? 1.831 8.341 7.946 1.00 77.88 82 SER A C 1
ATOM 651 O O . SER A 1 82 ? 2.542 7.346 8.064 1.00 77.88 82 SER A O 1
ATOM 653 N N . SER A 1 83 ? 1.858 9.363 8.813 1.00 79.19 83 SER A N 1
ATOM 654 C CA . SER A 1 83 ? 2.661 9.412 10.049 1.00 79.19 83 SER A CA 1
ATOM 655 C C . SER A 1 83 ? 2.410 8.241 11.016 1.00 79.19 83 SER A C 1
ATOM 657 O O . SER A 1 83 ? 3.200 7.967 11.925 1.00 79.19 83 SER A O 1
ATOM 659 N N . LYS A 1 84 ? 1.272 7.557 10.852 1.00 86.19 84 LYS A N 1
ATOM 660 C CA . LYS A 1 84 ? 0.831 6.424 11.673 1.00 86.19 84 LYS A CA 1
ATOM 661 C C . LYS A 1 84 ? 1.170 5.073 11.046 1.00 86.19 84 LYS A C 1
ATOM 663 O O . LYS A 1 84 ? 0.787 4.051 11.618 1.00 86.19 84 LYS A O 1
ATOM 668 N N . MET A 1 85 ? 1.854 5.061 9.902 1.00 87.50 85 MET A N 1
ATOM 669 C CA . MET A 1 85 ? 2.226 3.832 9.214 1.00 87.50 85 MET A CA 1
ATOM 670 C C . MET A 1 85 ? 3.187 3.006 10.075 1.00 87.50 85 MET A C 1
ATOM 672 O O . MET A 1 85 ? 4.162 3.518 10.618 1.00 87.50 85 MET A O 1
ATOM 676 N N . THR A 1 86 ? 2.887 1.716 10.189 1.00 90.25 86 THR A N 1
ATOM 677 C CA . THR A 1 86 ? 3.655 0.729 10.962 1.00 90.25 86 THR A CA 1
ATOM 678 C C . THR A 1 86 ? 4.157 -0.422 10.103 1.00 90.25 86 THR A C 1
ATOM 680 O O . THR A 1 86 ? 5.204 -0.991 10.403 1.00 90.25 86 THR A O 1
ATOM 683 N N . THR A 1 87 ? 3.423 -0.773 9.043 1.00 90.25 87 THR A N 1
ATOM 684 C CA . THR A 1 87 ? 3.796 -1.836 8.108 1.00 90.25 87 THR A CA 1
ATOM 685 C C . THR A 1 87 ? 3.573 -1.366 6.681 1.00 90.25 87 THR A C 1
ATOM 687 O O . THR A 1 87 ? 2.472 -0.930 6.338 1.00 90.25 87 THR A O 1
ATOM 690 N N . LEU A 1 88 ? 4.601 -1.493 5.850 1.00 89.62 88 LEU A N 1
ATOM 691 C CA . LEU A 1 88 ? 4.535 -1.187 4.429 1.00 89.62 88 LEU A CA 1
ATOM 692 C C . LEU A 1 88 ? 5.142 -2.339 3.627 1.00 89.62 88 LEU A C 1
ATOM 694 O O . LEU A 1 88 ? 6.305 -2.683 3.823 1.00 89.62 88 LEU A O 1
ATOM 698 N N . ASP A 1 89 ? 4.344 -2.925 2.744 1.00 91.00 89 ASP A N 1
ATOM 699 C CA . ASP A 1 89 ? 4.735 -4.015 1.853 1.00 91.00 89 ASP A CA 1
ATOM 700 C C . ASP A 1 89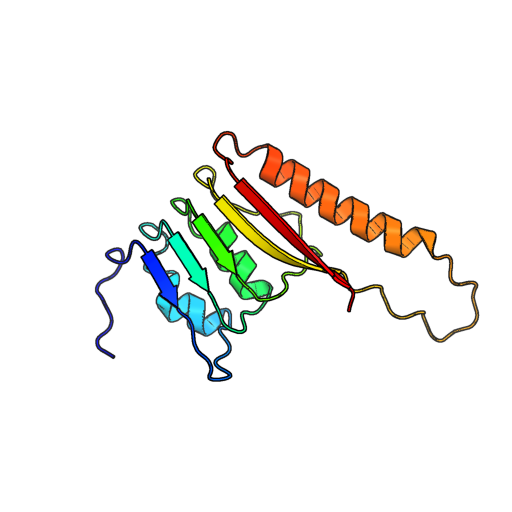 ? 4.443 -3.615 0.402 1.00 91.00 89 ASP A C 1
ATOM 702 O O . ASP A 1 89 ? 3.287 -3.454 -0.004 1.00 91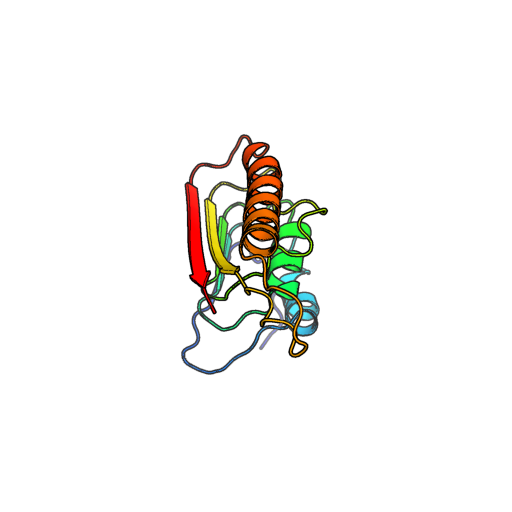.00 89 ASP A O 1
ATOM 706 N N . LEU A 1 90 ? 5.509 -3.367 -0.355 1.00 87.69 90 LEU A N 1
ATOM 707 C CA . LEU A 1 90 ? 5.445 -2.834 -1.709 1.00 87.69 90 LEU A CA 1
ATOM 708 C C . LEU A 1 90 ? 6.311 -3.650 -2.658 1.00 87.69 90 LEU A C 1
ATOM 710 O O . LEU A 1 90 ? 7.488 -3.912 -2.403 1.00 87.69 90 LEU A O 1
ATOM 714 N N . LYS A 1 91 ? 5.757 -3.931 -3.835 1.00 86.50 91 LYS A N 1
ATOM 715 C CA . LYS A 1 91 ? 6.547 -4.267 -5.015 1.00 86.50 91 LYS A CA 1
ATOM 716 C C . LYS A 1 91 ? 6.955 -2.968 -5.705 1.00 86.50 91 LYS A C 1
ATOM 718 O O . LYS A 1 91 ? 6.089 -2.195 -6.087 1.00 86.50 91 LYS A O 1
ATOM 723 N N . VAL A 1 92 ? 8.245 -2.714 -5.874 1.00 82.25 92 VAL A N 1
ATOM 724 C CA . VAL A 1 92 ? 8.772 -1.543 -6.590 1.00 82.25 92 VAL A CA 1
ATOM 725 C C . VAL A 1 92 ? 9.196 -1.987 -7.984 1.00 82.25 92 VAL A C 1
ATOM 727 O O . VAL A 1 92 ? 10.013 -2.900 -8.099 1.00 82.25 92 VAL A O 1
ATOM 730 N N . SER A 1 93 ? 8.644 -1.366 -9.032 1.00 77.38 93 SER A N 1
ATOM 731 C CA . SER A 1 93 ? 9.175 -1.538 -10.389 1.00 77.38 93 SER A CA 1
ATOM 732 C C . SER A 1 93 ? 10.272 -0.518 -10.634 1.00 77.38 93 SER A C 1
ATOM 734 O O . SER A 1 93 ? 10.113 0.674 -10.358 1.00 77.38 93 SER A O 1
ATOM 736 N N . ILE A 1 94 ? 11.388 -1.021 -11.142 1.00 67.44 94 ILE A N 1
ATOM 737 C CA . ILE A 1 94 ? 12.509 -0.229 -11.608 1.00 67.44 94 ILE A CA 1
ATOM 738 C C . ILE A 1 94 ? 12.555 -0.398 -13.122 1.00 67.44 94 ILE A C 1
ATOM 740 O O . ILE A 1 94 ? 13.077 -1.395 -13.620 1.00 67.44 94 ILE A O 1
ATOM 744 N N . SER A 1 95 ? 12.005 0.574 -13.847 1.00 59.31 95 SER A N 1
ATOM 745 C CA . SER A 1 95 ? 12.142 0.628 -15.300 1.00 59.31 95 SER A CA 1
ATOM 746 C C . SER A 1 95 ? 13.499 1.248 -15.633 1.00 59.31 95 SER A C 1
ATOM 748 O O . SER A 1 95 ? 13.724 2.433 -15.380 1.00 59.31 95 SER A O 1
ATOM 750 N N . LEU A 1 96 ? 14.419 0.453 -16.181 1.00 59.31 96 LEU A N 1
ATOM 751 C CA . LEU A 1 96 ? 15.596 0.997 -16.853 1.00 59.31 96 LEU A CA 1
ATOM 752 C C . LEU A 1 96 ? 15.108 1.635 -18.153 1.00 59.31 96 LEU A C 1
ATOM 754 O O . LEU A 1 96 ? 14.456 0.971 -18.959 1.00 59.31 96 LEU A O 1
ATOM 758 N N . SER A 1 97 ? 15.378 2.924 -18.345 1.00 50.56 97 SER A N 1
ATOM 759 C CA . SER A 1 97 ? 15.108 3.603 -19.610 1.00 50.56 97 SER A CA 1
ATOM 760 C C . SER A 1 97 ? 15.704 2.758 -20.742 1.00 50.56 97 SER A C 1
ATOM 762 O O . SER A 1 97 ? 16.901 2.464 -20.724 1.00 50.56 97 SER A O 1
ATOM 764 N N . ALA A 1 98 ? 14.882 2.318 -21.702 1.00 45.59 98 ALA A N 1
ATOM 765 C CA . ALA A 1 98 ? 15.390 1.604 -22.869 1.00 45.59 98 ALA A CA 1
ATOM 766 C C . ALA A 1 98 ? 16.489 2.454 -23.535 1.00 45.59 98 ALA A C 1
ATOM 768 O O . ALA A 1 98 ? 16.343 3.682 -23.593 1.00 45.59 98 ALA A O 1
ATOM 769 N N . PRO A 1 99 ? 17.588 1.841 -24.015 1.00 43.12 99 PRO A N 1
ATOM 770 C CA . PRO A 1 99 ? 18.689 2.593 -24.594 1.00 43.12 99 PRO A CA 1
ATOM 771 C C . PRO A 1 99 ? 18.145 3.477 -25.724 1.00 43.12 99 PRO A C 1
ATOM 773 O O . PRO A 1 99 ? 17.403 2.971 -26.573 1.00 43.12 99 PRO A O 1
ATOM 776 N N . PRO A 1 100 ? 18.470 4.782 -25.757 1.00 42.50 100 PRO A N 1
ATOM 777 C CA . PRO A 1 100 ? 18.048 5.626 -26.858 1.00 42.50 100 PRO A CA 1
ATOM 778 C C . PRO A 1 100 ? 18.605 5.026 -28.150 1.00 42.50 100 PRO A C 1
ATOM 780 O O . PRO A 1 100 ? 19.812 4.825 -28.295 1.00 42.50 100 PRO A O 1
ATOM 783 N N . THR A 1 101 ? 17.718 4.703 -29.087 1.00 44.88 101 THR A N 1
ATOM 784 C CA . THR A 1 101 ? 18.057 4.280 -30.447 1.00 44.88 101 THR A CA 1
ATOM 785 C C . THR A 1 101 ? 18.648 5.463 -31.206 1.00 44.88 101 THR A C 1
ATOM 787 O O . THR A 1 101 ? 17.971 6.068 -32.026 1.00 44.88 101 THR A O 1
ATOM 790 N N . LEU A 1 102 ? 19.884 5.839 -30.887 1.00 43.66 102 LEU A N 1
ATOM 791 C CA . LEU A 1 102 ? 20.762 6.688 -31.687 1.00 43.66 102 LEU A CA 1
ATOM 792 C C . LEU A 1 102 ? 22.165 6.615 -31.087 1.00 43.66 102 LEU A C 1
ATOM 794 O O . LEU A 1 102 ? 22.368 6.882 -29.905 1.00 43.66 102 LEU A O 1
ATOM 798 N N . ALA A 1 103 ? 23.112 6.203 -31.927 1.00 45.16 103 ALA A N 1
ATOM 799 C CA . ALA A 1 103 ? 24.511 5.956 -31.620 1.00 45.16 103 ALA A CA 1
ATOM 800 C C . ALA A 1 103 ? 25.193 7.142 -30.915 1.00 45.16 103 ALA A C 1
ATOM 802 O O . ALA A 1 103 ? 25.847 7.974 -31.532 1.00 45.16 103 ALA A O 1
ATOM 803 N N . THR A 1 104 ? 25.077 7.178 -29.595 1.00 43.75 104 THR A N 1
ATOM 804 C CA . THR A 1 104 ? 25.919 7.964 -28.700 1.00 43.75 104 THR A CA 1
ATOM 805 C C . THR A 1 104 ? 26.020 7.149 -27.426 1.00 43.75 104 THR A C 1
ATOM 807 O O . THR A 1 104 ? 25.007 6.787 -26.839 1.00 43.75 104 THR A O 1
ATOM 810 N N . GLN A 1 105 ? 27.251 6.760 -27.105 1.00 43.28 105 GLN A N 1
ATOM 811 C CA . GLN A 1 105 ? 27.666 5.865 -26.025 1.00 43.28 105 GLN A CA 1
ATOM 812 C C . GLN A 1 105 ? 26.663 5.807 -24.859 1.00 43.28 105 GLN A C 1
ATOM 814 O O . GLN A 1 105 ? 26.551 6.744 -24.075 1.00 43.28 105 GLN A O 1
ATOM 819 N N . TYR A 1 106 ? 25.939 4.689 -24.752 1.00 42.88 106 TYR A N 1
ATOM 820 C CA . TYR A 1 106 ? 25.131 4.372 -23.579 1.00 42.88 106 TYR A CA 1
ATOM 821 C C . TYR A 1 106 ? 26.074 4.281 -22.377 1.00 42.88 106 TYR A C 1
ATOM 823 O O . TYR A 1 106 ? 26.925 3.393 -22.333 1.00 42.88 106 TYR A O 1
ATOM 831 N N . ILE A 1 107 ? 25.959 5.222 -21.436 1.00 47.75 107 ILE A N 1
ATOM 832 C CA . ILE A 1 107 ? 26.701 5.210 -20.174 1.00 47.75 107 ILE A CA 1
ATOM 833 C C . ILE A 1 107 ? 25.769 4.598 -19.111 1.00 47.75 107 ILE A C 1
ATOM 835 O O . ILE A 1 107 ? 24.888 5.293 -18.606 1.00 47.75 107 ILE A O 1
ATOM 839 N N . PRO A 1 108 ? 25.955 3.325 -18.711 1.00 47.72 108 PRO A N 1
ATOM 840 C CA . PRO A 1 108 ? 25.049 2.611 -17.799 1.00 47.72 108 PRO A CA 1
ATOM 841 C C . PRO A 1 108 ? 24.991 3.185 -16.370 1.00 47.72 108 PRO A C 1
ATOM 843 O O . PRO A 1 108 ? 24.255 2.675 -15.524 1.00 47.72 108 PRO A O 1
ATOM 846 N N . SER A 1 109 ? 25.818 4.188 -16.052 1.00 54.53 109 SER A N 1
ATOM 847 C CA . SER A 1 109 ? 25.918 4.776 -14.715 1.00 54.53 109 SER A CA 1
ATOM 848 C C . SER A 1 109 ? 24.807 5.785 -14.413 1.00 54.53 109 SER A C 1
ATOM 850 O O . SER A 1 109 ? 24.403 5.886 -13.255 1.00 54.53 109 SER A O 1
ATOM 852 N N . ALA A 1 110 ? 24.275 6.483 -15.424 1.00 50.38 110 ALA A N 1
ATOM 853 C CA . ALA A 1 110 ? 23.262 7.522 -15.230 1.00 50.38 110 ALA A CA 1
ATOM 854 C C . ALA A 1 110 ? 21.900 6.934 -14.814 1.00 50.38 110 ALA A C 1
ATOM 856 O O . ALA A 1 110 ? 21.349 7.346 -13.793 1.00 50.38 110 ALA A O 1
ATOM 857 N N . ASP A 1 111 ? 21.414 5.898 -15.510 1.00 59.97 111 ASP A N 1
ATOM 858 C CA . ASP A 1 111 ? 20.141 5.236 -15.177 1.00 59.97 111 ASP A CA 1
ATOM 859 C C . ASP A 1 111 ? 20.181 4.585 -13.787 1.00 59.97 111 ASP A C 1
ATOM 861 O O . ASP A 1 111 ? 19.256 4.734 -12.991 1.00 59.97 111 ASP A O 1
ATOM 865 N N . LYS A 1 112 ? 21.291 3.920 -13.435 1.00 63.44 112 LYS A N 1
ATOM 866 C CA . LYS A 1 112 ? 21.456 3.332 -12.095 1.00 63.44 112 LYS A CA 1
ATOM 867 C C . LYS A 1 112 ? 21.484 4.401 -11.006 1.00 63.44 112 LYS A C 1
ATOM 869 O O . LYS A 1 112 ? 20.888 4.199 -9.951 1.00 63.44 112 LYS A O 1
ATOM 874 N N . SER A 1 113 ? 22.147 5.533 -11.250 1.00 66.31 113 SER A N 1
ATOM 875 C CA . SER A 1 113 ? 22.192 6.631 -10.280 1.00 66.31 113 SER A CA 1
ATOM 876 C C . SER A 1 113 ? 20.803 7.213 -9.998 1.00 66.31 113 SER A C 1
ATOM 878 O O . SER A 1 113 ? 20.472 7.418 -8.833 1.00 66.31 113 SER A O 1
ATOM 880 N N . LEU A 1 114 ? 19.957 7.360 -11.027 1.00 70.75 114 LEU A N 1
ATOM 881 C CA . LEU A 1 114 ? 18.579 7.839 -10.887 1.00 70.75 114 LEU A CA 1
ATOM 882 C C . LEU A 1 114 ? 17.745 6.908 -9.999 1.00 70.75 114 LEU A C 1
ATOM 884 O O . LEU A 1 114 ? 17.048 7.364 -9.093 1.00 70.75 114 LEU A O 1
ATOM 888 N N . ILE A 1 115 ? 17.871 5.600 -10.214 1.00 69.81 115 ILE A N 1
ATOM 889 C CA . ILE A 1 115 ? 17.176 4.568 -9.439 1.00 69.81 115 ILE A CA 1
ATOM 890 C C . ILE A 1 115 ? 17.574 4.628 -7.961 1.00 69.81 115 ILE A C 1
ATOM 892 O O . ILE A 1 115 ? 16.711 4.633 -7.078 1.00 69.81 115 ILE A O 1
ATOM 896 N N . PHE A 1 116 ? 18.877 4.700 -7.674 1.00 74.75 116 PHE A N 1
ATOM 897 C CA . PHE A 1 116 ? 19.358 4.827 -6.298 1.00 74.75 116 PHE A CA 1
ATOM 898 C C . PHE A 1 116 ? 18.908 6.140 -5.658 1.00 74.75 116 PHE A C 1
ATOM 900 O O . PHE A 1 116 ? 18.509 6.123 -4.497 1.00 74.75 116 PHE A O 1
ATOM 907 N N . SER A 1 117 ? 18.889 7.250 -6.402 1.00 75.62 117 SER A N 1
ATOM 908 C CA . SER A 1 117 ? 18.364 8.527 -5.907 1.00 75.62 117 SER A CA 1
ATOM 909 C C . SER A 1 117 ? 16.875 8.448 -5.558 1.00 75.62 117 SER A C 1
ATOM 911 O O . SER A 1 117 ? 16.466 8.960 -4.520 1.00 75.62 117 SER A O 1
ATOM 913 N N . GLN A 1 118 ? 16.054 7.778 -6.368 1.00 75.56 118 GLN A N 1
ATOM 914 C CA . GLN A 1 118 ? 14.624 7.606 -6.081 1.00 75.56 118 GLN A CA 1
ATOM 915 C C . GLN A 1 118 ? 14.377 6.721 -4.862 1.00 75.56 118 GLN A C 1
ATOM 917 O O . GLN A 1 118 ? 13.573 7.075 -3.996 1.00 75.56 118 GLN A O 1
ATOM 922 N N . LEU A 1 119 ? 15.100 5.602 -4.760 1.00 78.12 119 LEU A N 1
ATOM 923 C CA . LEU A 1 119 ? 15.068 4.756 -3.570 1.00 78.12 119 LEU A CA 1
ATOM 924 C C . LEU A 1 119 ? 15.523 5.536 -2.339 1.00 78.12 119 LEU A C 1
ATOM 926 O O . LEU A 1 119 ? 14.882 5.446 -1.299 1.00 78.12 119 LEU A O 1
ATOM 930 N N . GLU A 1 120 ? 16.584 6.334 -2.442 1.00 79.00 120 GLU A N 1
ATOM 931 C CA . GLU A 1 120 ? 17.073 7.160 -1.342 1.00 79.00 120 GLU A CA 1
ATOM 932 C C . GLU A 1 120 ? 16.035 8.197 -0.893 1.00 79.00 120 GLU A C 1
ATOM 934 O O . GLU A 1 120 ? 15.793 8.330 0.308 1.00 79.00 120 GLU A O 1
ATOM 939 N N . ILE A 1 121 ? 15.389 8.911 -1.821 1.00 77.44 121 ILE A N 1
ATOM 940 C CA . ILE A 1 121 ? 14.320 9.870 -1.495 1.00 77.44 121 ILE A CA 1
ATOM 941 C C . ILE A 1 121 ? 13.174 9.150 -0.776 1.00 77.44 121 ILE A C 1
ATOM 943 O O . ILE A 1 121 ? 12.747 9.594 0.295 1.00 77.44 121 ILE A O 1
ATOM 947 N N . PHE A 1 122 ? 12.737 8.010 -1.315 1.00 79.25 122 PHE A N 1
ATOM 948 C CA . PHE A 1 122 ? 11.708 7.176 -0.704 1.00 79.25 122 PHE A CA 1
ATOM 949 C C . PHE A 1 122 ? 12.111 6.725 0.711 1.00 79.25 122 PHE A C 1
ATOM 951 O O . PHE A 1 122 ? 11.361 6.924 1.669 1.00 79.25 122 PHE A O 1
ATOM 958 N N . TYR A 1 123 ? 13.328 6.202 0.884 1.00 77.94 123 TYR A N 1
ATOM 959 C CA . TYR A 1 123 ? 13.851 5.782 2.185 1.00 77.94 123 TYR A CA 1
ATOM 960 C C . TYR A 1 123 ? 13.974 6.939 3.168 1.00 77.94 123 TYR A C 1
ATOM 962 O O . TYR A 1 123 ? 13.686 6.753 4.344 1.00 77.94 123 TYR A O 1
ATOM 970 N N . ARG A 1 124 ? 14.360 8.141 2.734 1.00 76.75 124 ARG A N 1
ATOM 971 C CA . ARG A 1 124 ? 14.412 9.319 3.616 1.00 76.75 124 ARG A CA 1
ATOM 972 C C . ARG A 1 124 ? 13.024 9.714 4.110 1.00 76.75 124 ARG A C 1
ATOM 974 O O . ARG A 1 124 ? 12.887 10.159 5.247 1.00 76.75 124 ARG A O 1
ATOM 981 N N . GLN A 1 125 ? 11.995 9.564 3.284 1.00 75.62 125 GLN A N 1
ATOM 982 C CA . GLN A 1 125 ? 10.622 9.886 3.672 1.00 75.62 125 GLN A CA 1
ATOM 983 C C . GLN A 1 125 ? 10.010 8.818 4.574 1.00 75.62 125 GLN A C 1
ATOM 985 O O . GLN A 1 125 ? 9.406 9.160 5.591 1.00 75.62 125 GLN A O 1
ATOM 990 N N . ILE A 1 126 ? 10.208 7.539 4.253 1.00 75.62 126 ILE A N 1
ATOM 991 C CA . ILE A 1 126 ? 9.772 6.435 5.112 1.00 75.62 126 ILE A CA 1
ATOM 992 C C . ILE A 1 126 ? 10.593 6.380 6.405 1.00 75.62 126 ILE A C 1
ATOM 994 O O . ILE A 1 126 ? 10.038 6.149 7.468 1.00 75.62 126 ILE A O 1
ATOM 998 N N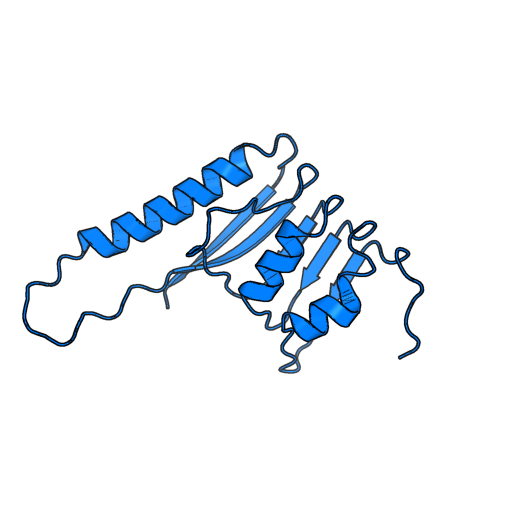 . GLY A 1 127 ? 11.890 6.670 6.366 1.00 65.88 127 GLY A N 1
ATOM 999 C CA . GLY A 1 127 ? 12.772 6.686 7.536 1.00 65.88 127 GLY A CA 1
ATOM 1000 C C . GLY A 1 127 ? 12.437 7.780 8.555 1.00 65.88 127 GLY A C 1
ATOM 1001 O O . GLY A 1 127 ? 12.823 7.679 9.714 1.00 65.88 127 GLY A O 1
ATOM 1002 N N . ARG A 1 128 ? 11.670 8.807 8.161 1.00 70.38 128 ARG A N 1
ATOM 1003 C CA . ARG A 1 128 ? 11.097 9.805 9.085 1.00 70.38 128 ARG A CA 1
ATOM 1004 C C . ARG A 1 128 ? 9.848 9.301 9.817 1.00 70.38 128 ARG A C 1
ATOM 1006 O O . ARG A 1 128 ? 9.358 9.978 10.719 1.00 70.38 128 ARG A O 1
ATOM 1013 N N . GLN A 1 129 ? 9.327 8.132 9.452 1.00 73.38 129 GLN A N 1
ATOM 1014 C CA . GLN A 1 129 ? 8.175 7.513 10.098 1.00 73.38 129 GLN A CA 1
ATOM 1015 C C . GLN A 1 129 ? 8.620 6.840 11.398 1.00 73.38 129 GLN A C 1
ATOM 1017 O O . GLN A 1 129 ? 9.026 5.681 11.404 1.00 73.38 129 GLN A O 1
ATOM 1022 N N . ALA A 1 130 ? 8.508 7.557 12.519 1.00 70.25 130 ALA A N 1
ATOM 1023 C CA . ALA A 1 130 ? 8.904 7.062 13.844 1.00 70.25 130 ALA A CA 1
ATOM 1024 C C . ALA A 1 130 ? 8.198 5.756 14.265 1.00 70.25 130 ALA A C 1
ATOM 1026 O O . ALA A 1 130 ? 8.670 5.054 15.153 1.00 70.25 130 ALA A O 1
ATOM 1027 N N . ASN A 1 131 ? 7.068 5.433 13.630 1.00 80.19 131 ASN A N 1
ATOM 1028 C CA . ASN A 1 131 ? 6.238 4.277 13.955 1.00 80.19 131 ASN A CA 1
ATOM 1029 C C . ASN A 1 131 ? 6.449 3.077 13.017 1.00 80.19 131 ASN A C 1
ATOM 1031 O O . ASN A 1 131 ? 5.771 2.065 13.193 1.00 80.19 131 ASN A O 1
ATOM 1035 N N . MET A 1 132 ? 7.345 3.164 12.025 1.00 84.19 132 MET A N 1
ATOM 1036 C CA . MET A 1 132 ? 7.548 2.083 11.059 1.00 84.19 132 MET A CA 1
ATOM 1037 C C . MET A 1 132 ? 8.244 0.888 11.721 1.00 84.19 132 MET A C 1
ATOM 1039 O O . MET A 1 132 ? 9.397 0.974 12.132 1.00 84.19 132 MET A O 1
ATOM 1043 N N . LEU A 1 133 ? 7.541 -0.242 11.803 1.00 85.50 133 LEU A N 1
ATOM 1044 C CA . LEU A 1 133 ? 8.037 -1.483 12.402 1.00 85.50 133 LEU A CA 1
ATOM 1045 C C . LEU A 1 133 ? 8.491 -2.489 11.345 1.00 85.50 133 LEU A C 1
ATOM 1047 O O . LEU A 1 133 ? 9.388 -3.290 11.603 1.00 85.50 133 LEU A O 1
ATOM 1051 N N . ARG A 1 134 ? 7.845 -2.494 10.172 1.00 85.50 134 ARG A N 1
ATOM 1052 C CA . ARG A 1 134 ? 8.137 -3.434 9.084 1.00 85.50 134 ARG A CA 1
ATOM 1053 C C . ARG A 1 134 ? 8.064 -2.747 7.729 1.00 85.50 134 ARG A C 1
ATOM 1055 O O . ARG A 1 134 ? 7.037 -2.174 7.375 1.00 85.50 134 ARG A O 1
ATOM 1062 N N . LEU A 1 135 ? 9.141 -2.875 6.963 1.00 84.56 135 LEU A N 1
ATOM 1063 C CA . LEU A 1 135 ? 9.233 -2.427 5.581 1.00 84.56 135 LEU A CA 1
ATOM 1064 C C . LEU A 1 135 ? 9.676 -3.610 4.718 1.00 84.56 135 LEU A C 1
ATOM 1066 O O . LEU A 1 135 ? 10.780 -4.121 4.898 1.00 84.56 135 LEU A O 1
ATOM 1070 N N . TYR A 1 136 ? 8.817 -4.029 3.795 1.00 85.38 136 TYR A N 1
ATOM 1071 C CA . TYR A 1 136 ? 9.124 -5.029 2.780 1.00 85.38 136 TYR A CA 1
ATOM 1072 C C . TYR A 1 136 ? 9.089 -4.360 1.413 1.00 85.38 136 TYR A C 1
ATOM 1074 O O . TYR A 1 136 ? 8.071 -3.803 1.006 1.00 85.38 136 TYR A O 1
ATOM 1082 N N . LEU A 1 137 ? 10.224 -4.398 0.720 1.00 82.81 137 LEU A N 1
ATOM 1083 C CA . LEU A 1 137 ? 10.354 -3.902 -0.642 1.00 82.81 137 LEU A CA 1
ATOM 1084 C C . LEU A 1 137 ? 10.805 -5.052 -1.529 1.00 82.81 137 LEU A C 1
ATOM 1086 O O . LEU A 1 137 ? 11.907 -5.575 -1.361 1.00 82.81 137 LEU A O 1
ATOM 1090 N N . PHE A 1 138 ? 9.960 -5.435 -2.480 1.00 80.19 138 PHE A N 1
ATOM 1091 C CA . PHE A 1 138 ? 10.345 -6.354 -3.540 1.00 80.19 138 PHE A CA 1
ATOM 1092 C C . PHE A 1 138 ? 10.691 -5.554 -4.787 1.00 80.19 138 PHE A C 1
ATOM 1094 O O . PHE A 1 138 ? 9.815 -4.967 -5.418 1.00 80.19 138 PHE A O 1
ATOM 1101 N N . VAL A 1 139 ? 11.968 -5.528 -5.145 1.00 73.25 139 VAL A N 1
ATOM 1102 C CA . VAL A 1 139 ? 12.432 -4.847 -6.351 1.00 73.25 139 VAL A CA 1
ATOM 1103 C C . VAL A 1 139 ? 12.251 -5.771 -7.549 1.00 73.25 139 VAL A C 1
ATOM 1105 O O . VAL A 1 139 ? 12.838 -6.849 -7.603 1.00 73.25 139 VAL A O 1
ATOM 1108 N N . HIS A 1 140 ? 11.443 -5.339 -8.510 1.00 67.69 140 HIS A N 1
ATOM 1109 C CA . HIS A 1 140 ? 11.252 -6.014 -9.785 1.00 67.69 140 HIS A CA 1
ATOM 1110 C C . HIS A 1 140 ? 11.904 -5.185 -10.890 1.00 67.69 140 HIS A C 1
ATOM 1112 O O . HIS A 1 140 ? 11.547 -4.023 -11.082 1.00 67.69 140 HIS A O 1
ATOM 1118 N N . GLN A 1 141 ? 12.864 -5.781 -11.591 1.00 63.97 141 GLN A N 1
ATOM 1119 C CA . GLN A 1 141 ? 13.393 -5.225 -12.834 1.00 63.97 141 GLN A CA 1
ATOM 1120 C C . GLN A 1 141 ? 12.476 -5.676 -13.971 1.00 63.97 141 GLN A C 1
ATOM 1122 O O . GLN A 1 141 ? 12.209 -6.872 -14.094 1.00 63.97 141 GLN A O 1
ATOM 1127 N N . GLU A 1 142 ? 11.940 -4.715 -14.721 1.00 57.44 142 GLU A N 1
ATOM 1128 C CA . GLU A 1 142 ? 11.244 -4.962 -15.993 1.00 57.44 142 GLU A CA 1
ATOM 1129 C C . GLU A 1 142 ? 12.229 -4.981 -17.162 1.00 57.44 142 GLU A C 1
ATOM 1131 O O . GLU A 1 142 ? 13.208 -4.198 -17.122 1.00 57.44 142 GLU A O 1
#

pLDDT: mean 75.72, std 13.88, range [42.5, 92.69]